Protein AF-A0AA41Z2G7-F1 (afdb_monomer)

Solvent-accessible surface area (backbone atoms only — not comparable to full-atom values): 4844 Å² total; per-residue (Å²): 138,88,61,65,44,82,76,47,77,54,99,54,36,40,28,30,31,42,86,89,68,54,55,41,40,37,43,44,87,44,56,86,46,85,53,77,53,72,60,58,83,85,78,79,82,69,97,83,60,85,40,65,61,58,52,52,52,52,50,42,50,50,54,54,52,51,56,36,41,79,68,62,44,35,71,78,85,126

Secondary structure (DSSP, 8-state):
---EEEEEEETTEEEEEETT--EEEEEEEETTEEE----S------TTSS-HHHHHHHHHHHHHHHHHHHTTSS----

Structure (mmCIF, N/CA/C/O backbone):
data_AF-A0AA41Z2G7-F1
#
_entry.id   AF-A0AA41Z2G7-F1
#
loop_
_atom_site.group_PDB
_atom_site.id
_atom_site.type_symbol
_atom_site.label_atom_id
_atom_site.label_alt_id
_atom_site.label_comp_id
_atom_site.label_asym_id
_atom_site.label_entity_id
_atom_site.label_seq_id
_atom_site.pdbx_PDB_ins_code
_atom_site.Cartn_x
_atom_site.Cartn_y
_atom_site.Cartn_z
_atom_site.occupancy
_atom_site.B_iso_or_equiv
_atom_site.auth_seq_id
_atom_site.auth_comp_id
_atom_site.auth_asym_id
_atom_site.auth_atom_id
_atom_site.pdbx_PDB_model_num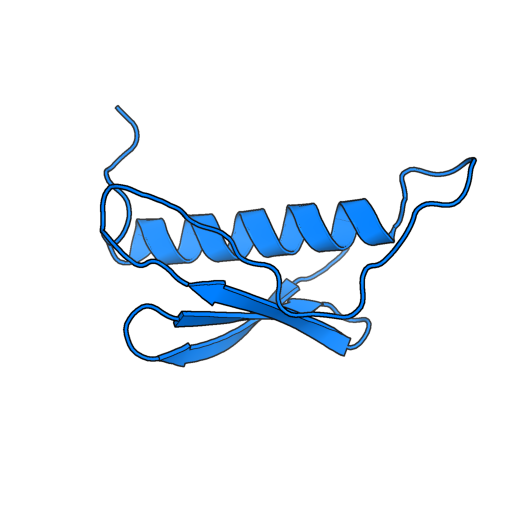
ATOM 1 N N . MET A 1 1 ? -4.607 -6.931 -20.375 1.00 59.94 1 MET A N 1
ATOM 2 C CA . MET A 1 1 ? -5.252 -7.111 -19.061 1.00 59.94 1 MET A CA 1
ATOM 3 C C . MET A 1 1 ? -4.101 -7.139 -18.084 1.00 59.94 1 MET A C 1
ATOM 5 O O . MET A 1 1 ? -3.196 -7.924 -18.318 1.00 59.94 1 MET A O 1
ATOM 9 N N . PHE A 1 2 ? -4.050 -6.179 -17.167 1.00 63.75 2 PHE A N 1
ATOM 10 C CA . PHE A 1 2 ? -2.955 -6.026 -16.208 1.00 63.75 2 PHE A CA 1
ATOM 11 C C . PHE A 1 2 ? -3.350 -6.744 -14.918 1.00 63.75 2 PHE A C 1
ATOM 13 O O . PHE A 1 2 ? -4.536 -6.721 -14.580 1.00 63.75 2 PHE A O 1
ATOM 20 N N . GLU A 1 3 ? -2.398 -7.386 -14.244 1.00 71.50 3 GLU A N 1
ATOM 21 C CA . GLU A 1 3 ? -2.654 -8.112 -13.003 1.00 71.50 3 GLU A CA 1
ATOM 22 C C . GLU A 1 3 ? -1.733 -7.594 -11.887 1.00 71.50 3 GLU A C 1
ATOM 24 O O . GLU A 1 3 ? -0.507 -7.586 -12.001 1.00 71.50 3 GLU A O 1
ATOM 29 N N . SER A 1 4 ? -2.338 -7.132 -10.793 1.00 80.44 4 SER A N 1
ATOM 30 C CA . SER A 1 4 ? -1.640 -6.844 -9.541 1.00 80.44 4 SER A CA 1
ATOM 31 C C . SER A 1 4 ? -2.003 -7.892 -8.504 1.00 80.44 4 SER A C 1
ATOM 33 O O . SER A 1 4 ? -3.157 -8.312 -8.393 1.00 80.44 4 SER A O 1
ATOM 35 N N . ARG A 1 5 ? -1.030 -8.285 -7.682 1.00 83.06 5 ARG A N 1
ATOM 36 C CA . ARG A 1 5 ? -1.251 -9.265 -6.614 1.00 83.06 5 ARG A CA 1
ATOM 37 C C . ARG A 1 5 ? -0.585 -8.867 -5.311 1.00 83.06 5 ARG A C 1
ATOM 39 O O . ARG A 1 5 ? 0.468 -8.232 -5.285 1.00 83.06 5 ARG A O 1
ATOM 46 N N . ILE A 1 6 ? -1.189 -9.305 -4.215 1.00 85.81 6 ILE A N 1
ATOM 47 C CA . ILE A 1 6 ? -0.622 -9.163 -2.877 1.00 85.81 6 ILE A CA 1
ATOM 48 C C . ILE A 1 6 ? 0.557 -10.131 -2.759 1.00 85.81 6 ILE A C 1
ATOM 50 O O . ILE A 1 6 ? 0.404 -11.326 -3.008 1.00 85.81 6 ILE A O 1
ATOM 54 N N . ILE A 1 7 ? 1.728 -9.616 -2.389 1.00 88.31 7 ILE A N 1
ATOM 55 C CA . ILE A 1 7 ? 2.951 -10.415 -2.215 1.00 88.31 7 ILE A CA 1
ATOM 56 C C . ILE A 1 7 ? 3.432 -10.473 -0.765 1.00 88.31 7 ILE A C 1
ATOM 58 O O . ILE A 1 7 ? 4.153 -11.399 -0.407 1.00 88.31 7 ILE A O 1
ATOM 62 N N . GLU A 1 8 ? 3.032 -9.519 0.075 1.00 86.88 8 GLU A N 1
ATOM 63 C CA . GLU A 1 8 ? 3.321 -9.535 1.508 1.00 86.88 8 GLU A CA 1
ATOM 64 C C . GLU A 1 8 ? 2.199 -8.853 2.286 1.00 86.88 8 GLU A C 1
ATOM 66 O O . GLU A 1 8 ? 1.607 -7.872 1.831 1.00 86.88 8 GLU A O 1
ATOM 71 N N . GLU A 1 9 ? 1.936 -9.366 3.481 1.00 85.25 9 GLU A N 1
ATOM 72 C CA . GLU A 1 9 ? 0.948 -8.824 4.394 1.00 85.25 9 GLU A CA 1
ATOM 73 C C . GLU A 1 9 ? 1.396 -9.000 5.840 1.00 85.25 9 GLU A C 1
ATOM 75 O O . GLU A 1 9 ? 1.748 -10.101 6.264 1.00 85.25 9 GLU A O 1
ATOM 80 N N . SER A 1 10 ? 1.360 -7.913 6.610 1.00 82.69 10 SER A N 1
ATOM 81 C CA . SER A 1 10 ? 1.736 -7.934 8.020 1.00 82.69 10 SER A CA 1
ATOM 82 C C . SER A 1 10 ? 1.020 -6.839 8.798 1.00 82.69 10 SER A C 1
ATOM 84 O O . SER A 1 10 ? 1.177 -5.653 8.514 1.00 82.69 10 SER A O 1
ATOM 86 N N . GLY A 1 11 ? 0.242 -7.220 9.814 1.00 82.94 11 GLY A N 1
ATOM 87 C CA . GLY A 1 11 ? -0.438 -6.271 10.696 1.00 82.94 11 GLY A CA 1
ATOM 88 C C . GLY A 1 11 ? -1.366 -5.322 9.934 1.00 82.94 11 GLY A C 1
ATOM 89 O O . GLY A 1 11 ? -2.456 -5.719 9.542 1.00 82.94 11 GLY A O 1
ATOM 90 N N . ARG A 1 12 ? -0.940 -4.063 9.761 1.00 79.50 12 ARG A N 1
ATOM 91 C CA . ARG A 1 12 ? -1.650 -3.025 8.986 1.00 79.50 12 ARG A CA 1
ATOM 92 C C . ARG A 1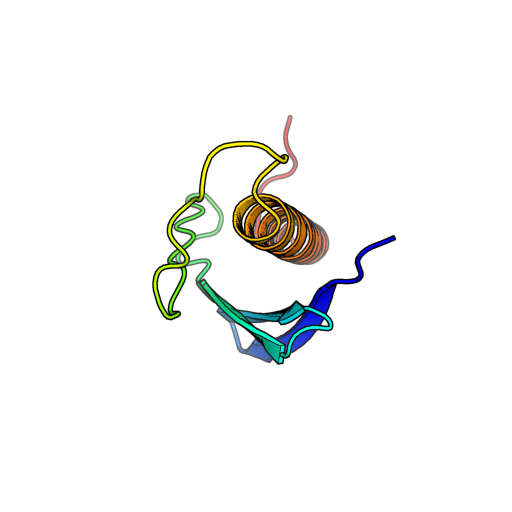 12 ? -0.868 -2.564 7.751 1.00 79.50 12 ARG A C 1
ATOM 94 O O . ARG A 1 12 ? -1.069 -1.451 7.276 1.00 79.50 12 ARG A O 1
ATOM 101 N N . THR A 1 13 ? 0.024 -3.408 7.254 1.00 83.38 13 THR A N 1
ATOM 102 C CA . TH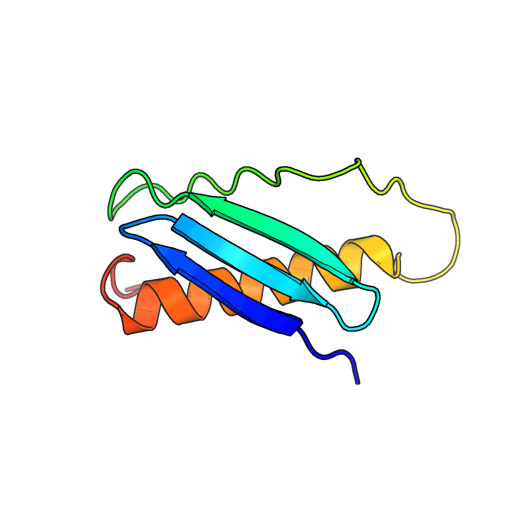R A 1 13 ? 0.865 -3.153 6.088 1.00 83.38 13 THR A CA 1
ATOM 103 C C . THR A 1 13 ? 0.591 -4.208 5.024 1.00 83.38 13 THR A C 1
ATOM 105 O O . THR A 1 13 ? 0.462 -5.395 5.335 1.00 83.38 13 THR A O 1
ATOM 108 N N . LEU A 1 14 ? 0.501 -3.777 3.768 1.00 84.31 14 LEU A N 1
ATOM 109 C CA . LEU A 1 14 ? 0.247 -4.640 2.618 1.00 84.31 14 LEU A CA 1
ATOM 110 C C . LEU A 1 14 ? 1.175 -4.247 1.472 1.00 84.31 14 LEU A C 1
ATOM 112 O O . LEU A 1 14 ? 1.233 -3.078 1.114 1.00 84.31 14 LEU A O 1
ATOM 116 N N . THR A 1 15 ? 1.873 -5.211 0.879 1.00 85.75 15 THR A N 1
ATOM 117 C CA . THR A 1 15 ? 2.715 -4.980 -0.300 1.00 85.75 15 THR A CA 1
ATOM 118 C C . THR A 1 15 ? 2.101 -5.655 -1.520 1.00 85.75 15 THR A C 1
ATOM 120 O O . THR A 1 15 ? 1.855 -6.864 -1.523 1.00 85.75 15 THR A O 1
ATOM 123 N N . VAL A 1 16 ? 1.865 -4.864 -2.565 1.00 83.94 16 VAL A N 1
ATOM 124 C CA . VAL A 1 16 ? 1.366 -5.300 -3.875 1.00 83.94 16 VAL A CA 1
ATOM 125 C C . VAL A 1 16 ? 2.508 -5.254 -4.880 1.00 83.94 16 VAL A C 1
ATOM 127 O O . VAL A 1 16 ? 3.333 -4.341 -4.826 1.00 83.94 16 VAL A O 1
ATOM 130 N N . ALA A 1 17 ? 2.539 -6.214 -5.800 1.00 83.56 17 ALA A N 1
ATOM 131 C CA . ALA A 1 17 ? 3.382 -6.148 -6.985 1.00 83.56 17 ALA A CA 1
ATOM 132 C C . ALA A 1 17 ? 2.568 -6.319 -8.268 1.00 83.56 17 ALA A C 1
ATOM 134 O O . ALA A 1 17 ? 1.596 -7.082 -8.277 1.00 83.56 17 ALA A O 1
ATOM 135 N N . ASN A 1 18 ? 2.984 -5.621 -9.324 1.00 79.69 18 ASN A N 1
ATOM 136 C CA . ASN A 1 18 ? 2.486 -5.813 -10.688 1.00 79.69 18 ASN A CA 1
ATOM 137 C C . ASN A 1 18 ? 3.347 -6.851 -11.440 1.00 79.69 18 ASN A C 1
ATOM 139 O O . ASN A 1 18 ? 4.393 -7.293 -10.949 1.00 79.69 18 ASN A O 1
ATOM 143 N N . ASP A 1 19 ? 2.910 -7.225 -12.642 1.00 78.75 19 ASP A N 1
ATOM 144 C CA . ASP A 1 19 ? 3.630 -8.153 -13.529 1.00 78.75 19 ASP A CA 1
ATOM 145 C C . ASP A 1 19 ? 5.027 -7.654 -13.950 1.00 78.75 19 ASP A C 1
ATOM 147 O O . ASP A 1 19 ? 5.904 -8.462 -14.261 1.00 78.75 19 ASP A O 1
ATOM 151 N N . ASP A 1 20 ? 5.261 -6.340 -13.900 1.00 74.06 20 ASP A N 1
ATOM 152 C CA . ASP A 1 20 ? 6.545 -5.700 -14.216 1.00 74.06 20 ASP A CA 1
ATOM 153 C C . ASP A 1 20 ? 7.555 -5.761 -13.050 1.00 74.06 20 ASP A C 1
ATOM 155 O O . ASP A 1 20 ? 8.738 -5.455 -13.212 1.00 74.06 20 ASP A O 1
ATOM 159 N N . GLY A 1 21 ? 7.118 -6.222 -11.873 1.00 73.88 21 GLY A N 1
ATOM 160 C CA . GLY A 1 21 ? 7.954 -6.392 -10.685 1.00 73.88 21 GLY A CA 1
ATOM 161 C C . GLY A 1 21 ? 8.078 -5.146 -9.805 1.00 73.88 21 GLY A C 1
ATOM 162 O O . GLY A 1 21 ? 8.800 -5.200 -8.800 1.00 73.88 21 GLY A O 1
ATOM 163 N N . ASP A 1 22 ? 7.361 -4.066 -10.125 1.00 77.06 22 ASP A N 1
ATOM 164 C CA . ASP A 1 22 ? 7.227 -2.906 -9.247 1.00 77.06 22 ASP A CA 1
ATOM 165 C C . ASP A 1 22 ? 6.513 -3.308 -7.962 1.00 77.06 22 ASP A C 1
ATOM 167 O O . ASP A 1 22 ? 5.625 -4.162 -7.955 1.00 77.06 22 ASP A O 1
ATOM 171 N N . ARG A 1 23 ? 6.906 -2.683 -6.851 1.00 81.00 23 ARG A N 1
ATOM 172 C CA . ARG A 1 23 ? 6.361 -2.978 -5.526 1.00 81.00 23 ARG A CA 1
ATOM 173 C C . ARG A 1 23 ? 5.822 -1.716 -4.886 1.00 81.00 23 ARG A C 1
ATOM 175 O O . ARG A 1 23 ? 6.512 -0.701 -4.832 1.00 81.00 23 ARG A O 1
ATOM 182 N N . PHE A 1 24 ? 4.616 -1.823 -4.348 1.00 79.12 24 PHE A N 1
ATOM 183 C CA . PHE A 1 24 ? 3.937 -0.753 -3.636 1.00 79.12 24 PHE A CA 1
ATOM 184 C C . PHE A 1 24 ? 3.538 -1.260 -2.258 1.00 79.12 24 PHE A C 1
ATOM 186 O O . PHE A 1 24 ? 2.738 -2.188 -2.139 1.00 79.12 24 PHE A O 1
ATOM 193 N N . THR A 1 25 ? 4.101 -0.658 -1.217 1.00 82.12 25 THR A N 1
ATOM 194 C CA . THR A 1 25 ? 3.704 -0.929 0.165 1.00 82.12 25 THR A CA 1
ATOM 195 C C . THR A 1 25 ? 2.665 0.096 0.604 1.00 82.12 25 THR A C 1
ATOM 197 O O . THR A 1 25 ? 2.823 1.285 0.358 1.00 82.12 25 THR A O 1
ATOM 200 N N . PHE A 1 26 ? 1.599 -0.371 1.241 1.00 79.31 26 PHE A N 1
ATOM 201 C CA . PHE A 1 26 ? 0.471 0.406 1.733 1.00 79.31 26 PHE A CA 1
ATOM 202 C C . PHE A 1 26 ? 0.390 0.236 3.249 1.00 79.31 26 PHE A C 1
ATOM 204 O O . PHE A 1 26 ? 0.351 -0.891 3.742 1.00 79.31 26 PHE A O 1
ATOM 211 N N . GLU A 1 27 ? 0.344 1.345 3.983 1.00 81.44 27 GLU A N 1
ATOM 212 C CA . GLU A 1 27 ? 0.180 1.359 5.437 1.00 81.44 27 GLU A CA 1
ATOM 213 C C . GLU A 1 27 ? -1.218 1.872 5.793 1.00 81.44 27 GLU A C 1
ATOM 215 O O . GLU A 1 27 ? -1.671 2.899 5.294 1.00 81.44 27 GLU A O 1
ATOM 220 N N . PHE A 1 28 ? -1.916 1.170 6.682 1.00 79.19 28 PHE A N 1
ATOM 221 C CA . PHE A 1 28 ? -3.263 1.526 7.130 1.00 79.19 28 PHE A CA 1
ATOM 222 C C . PHE A 1 28 ? -3.212 1.945 8.608 1.00 79.19 28 PHE A C 1
ATOM 224 O O . PHE A 1 28 ? -3.546 1.155 9.489 1.00 79.19 28 PHE A O 1
ATOM 231 N N . PRO A 1 29 ? -2.755 3.167 8.946 1.00 69.94 29 PRO A N 1
ATOM 232 C CA . PRO A 1 29 ? -2.418 3.539 10.324 1.00 69.94 29 PRO A CA 1
ATOM 233 C C . PRO A 1 29 ? -3.618 3.512 11.275 1.00 69.94 29 PRO A C 1
ATOM 235 O O . PRO A 1 29 ? -3.466 3.192 12.454 1.00 69.94 29 PRO A O 1
ATOM 238 N N . THR A 1 30 ? -4.825 3.792 10.785 1.00 66.25 30 THR A N 1
ATOM 239 C CA . THR A 1 30 ? -6.070 3.698 11.559 1.00 66.25 30 THR A CA 1
ATOM 240 C C . THR A 1 30 ? -7.197 3.173 10.683 1.00 66.25 30 THR A C 1
ATOM 242 O O . THR A 1 30 ? -7.116 3.264 9.462 1.00 66.25 30 THR A O 1
ATOM 245 N N . ALA A 1 31 ? -8.276 2.677 11.300 1.00 62.12 31 ALA A N 1
ATOM 246 C CA . ALA A 1 31 ? -9.420 2.200 10.531 1.00 62.12 31 ALA A CA 1
ATOM 247 C C . ALA A 1 31 ? -10.136 3.318 9.745 1.00 62.12 31 A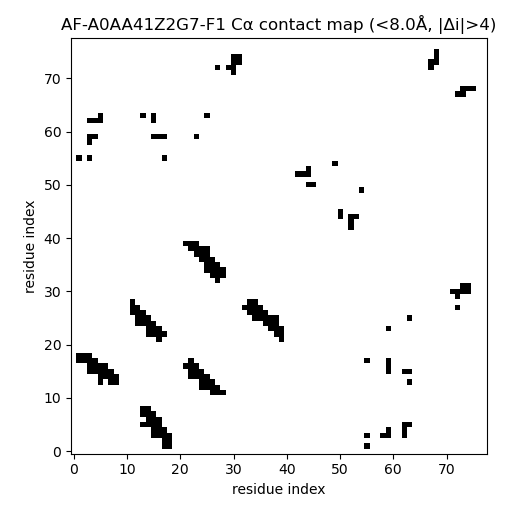LA A C 1
ATOM 249 O O . ALA A 1 31 ? -10.877 3.052 8.810 1.00 62.12 31 ALA A O 1
ATOM 250 N N . HIS A 1 32 ? -9.911 4.584 10.111 1.00 56.12 32 HIS A N 1
ATOM 251 C CA . HIS A 1 32 ? -10.646 5.736 9.581 1.00 56.12 32 HIS A CA 1
ATOM 252 C C . HIS A 1 32 ? -9.816 6.634 8.655 1.00 56.12 32 HIS A C 1
ATOM 254 O O . HIS A 1 32 ? -1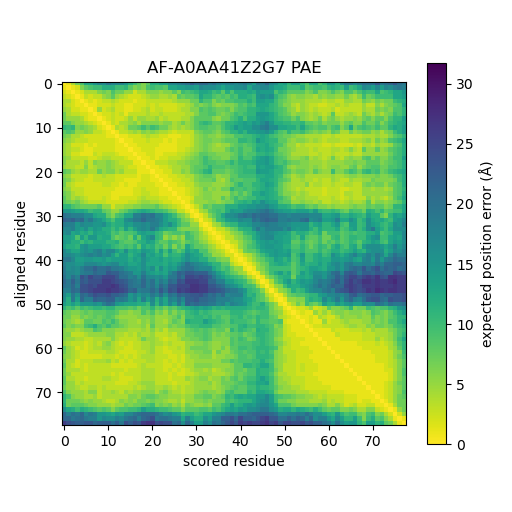0.378 7.521 8.018 1.00 56.12 32 HIS A O 1
ATOM 260 N N . VAL A 1 33 ? -8.498 6.420 8.571 1.00 53.62 33 VAL A N 1
ATOM 261 C CA . VAL A 1 33 ? -7.589 7.222 7.742 1.00 53.62 33 VAL A CA 1
ATOM 262 C C . VAL A 1 33 ? -6.751 6.290 6.881 1.00 53.62 33 VAL A C 1
ATOM 264 O O . VAL A 1 33 ? -5.883 5.571 7.376 1.00 53.62 33 VAL A O 1
ATOM 267 N N . VAL A 1 34 ? -7.027 6.333 5.580 1.00 55.88 34 VAL A N 1
ATOM 268 C CA . VAL A 1 34 ? -6.240 5.677 4.538 1.00 55.88 34 VAL A CA 1
ATOM 269 C C . VAL A 1 34 ? -5.110 6.627 4.150 1.00 55.88 34 VAL A C 1
ATOM 271 O O . VAL A 1 34 ? -5.324 7.541 3.358 1.00 55.88 34 VAL A O 1
ATOM 274 N N . ASP A 1 35 ? -3.928 6.449 4.742 1.00 58.16 35 ASP A N 1
ATOM 275 C CA . ASP A 1 35 ? -2.707 7.147 4.315 1.00 58.16 35 ASP A CA 1
ATOM 276 C C . ASP A 1 35 ? -1.890 6.202 3.425 1.00 58.16 35 ASP A C 1
ATOM 278 O O . ASP A 1 35 ? -1.058 5.428 3.892 1.00 58.16 35 ASP A O 1
ATOM 282 N N . ILE A 1 36 ? -2.186 6.213 2.124 1.00 58.00 36 ILE A N 1
ATOM 283 C CA . ILE A 1 36 ? -1.476 5.383 1.147 1.00 58.00 36 ILE A CA 1
ATOM 284 C C . ILE A 1 36 ? -0.158 6.064 0.800 1.00 58.00 36 ILE A C 1
ATOM 286 O O . ILE A 1 36 ? -0.095 6.957 -0.047 1.00 58.00 36 ILE A O 1
ATOM 290 N N . ARG A 1 37 ? 0.908 5.617 1.461 1.00 58.88 37 ARG A N 1
ATOM 291 C CA . ARG A 1 37 ? 2.278 6.040 1.174 1.00 58.88 37 ARG A CA 1
ATOM 292 C C . ARG A 1 37 ? 2.935 5.057 0.229 1.00 58.88 37 ARG A C 1
ATOM 294 O O . ARG A 1 37 ? 3.383 4.003 0.649 1.00 58.88 37 ARG A O 1
ATOM 301 N N . LEU A 1 38 ? 3.025 5.423 -1.043 1.00 58.22 38 LEU A N 1
ATOM 302 C CA . LEU A 1 38 ? 3.745 4.630 -2.032 1.00 58.22 38 LEU A CA 1
ATOM 303 C C . LEU A 1 38 ? 5.253 4.716 -1.748 1.00 58.22 38 LEU A C 1
ATOM 305 O O . LEU A 1 38 ? 5.892 5.726 -2.038 1.00 58.22 38 LEU A O 1
ATOM 309 N N . ALA A 1 39 ? 5.821 3.662 -1.164 1.00 56.41 39 ALA A N 1
ATOM 310 C CA . ALA A 1 39 ? 7.266 3.501 -1.036 1.00 56.41 39 ALA A CA 1
ATOM 311 C C . ALA A 1 39 ? 7.810 2.793 -2.288 1.00 56.41 39 ALA A C 1
ATOM 313 O O . ALA A 1 39 ? 7.748 1.573 -2.392 1.00 56.41 39 ALA A O 1
ATOM 314 N N . GLY A 1 40 ? 8.316 3.565 -3.251 1.00 54.09 40 GLY A N 1
ATOM 315 C CA . GLY A 1 40 ? 8.883 3.057 -4.503 1.00 54.09 40 GLY A CA 1
ATOM 316 C C . GLY A 1 40 ? 9.528 4.178 -5.325 1.00 54.09 40 GLY A C 1
ATOM 317 O O . GLY A 1 40 ? 9.320 5.355 -5.009 1.00 54.09 40 GLY A O 1
ATOM 318 N N . PRO A 1 41 ? 10.346 3.858 -6.346 1.00 52.00 41 PRO A N 1
ATOM 319 C CA . PRO A 1 41 ? 10.882 4.877 -7.241 1.00 52.00 41 PRO A CA 1
ATOM 320 C C . PRO A 1 41 ? 9.718 5.660 -7.873 1.00 52.00 41 PRO A C 1
ATOM 322 O O . PRO A 1 41 ? 8.736 5.053 -8.302 1.00 52.00 41 PRO A O 1
ATOM 325 N N . PRO A 1 42 ? 9.777 7.002 -7.917 1.00 53.00 42 PRO A N 1
ATOM 326 C CA . PRO A 1 42 ? 8.695 7.780 -8.488 1.00 53.00 42 PRO A CA 1
ATOM 327 C C . PRO A 1 42 ? 8.647 7.539 -10.000 1.00 53.00 42 PRO A C 1
ATOM 329 O O . PRO A 1 42 ? 9.592 7.872 -10.716 1.00 53.00 42 PRO A O 1
ATOM 332 N N . ILE A 1 43 ? 7.553 6.961 -10.492 1.00 56.78 43 ILE A N 1
ATOM 333 C CA . ILE A 1 43 ? 7.376 6.693 -11.920 1.00 56.78 43 ILE A CA 1
ATOM 334 C C . ILE A 1 43 ? 6.704 7.923 -12.551 1.00 56.78 43 ILE A C 1
ATOM 336 O O . ILE A 1 43 ? 5.501 8.139 -12.401 1.00 56.78 43 ILE A O 1
ATOM 340 N N . TRP A 1 44 ? 7.502 8.795 -13.181 1.00 49.09 44 TRP A N 1
ATOM 341 C CA . TRP A 1 44 ? 7.030 10.041 -13.802 1.00 49.09 44 TRP A CA 1
ATOM 342 C C . TRP A 1 44 ? 6.637 9.850 -15.271 1.00 49.09 44 TRP A C 1
ATOM 344 O O . TRP A 1 44 ? 7.266 9.102 -16.015 1.00 49.09 44 TRP A O 1
ATOM 354 N N . LYS A 1 45 ? 5.580 10.575 -15.650 1.00 49.44 45 LYS A N 1
ATOM 355 C CA . LYS A 1 45 ? 4.773 10.416 -16.861 1.00 49.44 45 LYS A CA 1
ATOM 356 C C . LYS A 1 45 ? 5.425 10.903 -18.160 1.00 49.44 45 LYS A C 1
ATOM 358 O O . LYS A 1 45 ? 6.044 11.966 -18.178 1.00 49.44 45 LYS A O 1
ATOM 363 N N . SER A 1 46 ? 5.152 10.203 -19.264 1.00 43.66 46 SER A N 1
ATOM 364 C CA . SER A 1 46 ? 5.532 10.583 -20.633 1.00 43.66 46 SER A CA 1
ATOM 365 C C . SER A 1 46 ? 4.318 10.598 -21.579 1.00 43.66 46 SER A C 1
ATOM 367 O O . SER A 1 46 ? 4.017 9.630 -22.272 1.00 43.66 46 SER A O 1
ATOM 369 N N . GLY A 1 47 ? 3.688 11.768 -21.692 1.00 49.00 47 GLY A N 1
ATOM 370 C CA . GLY A 1 47 ? 3.360 12.370 -22.990 1.00 49.00 47 GLY A CA 1
ATOM 371 C C . GLY A 1 47 ? 2.083 11.973 -23.737 1.00 49.00 47 GLY A C 1
ATOM 372 O O . GLY A 1 47 ? 1.335 12.882 -24.081 1.00 49.00 47 GLY A O 1
ATOM 373 N N . THR A 1 48 ? 1.834 10.704 -24.079 1.00 47.47 48 THR A N 1
ATOM 374 C CA . THR A 1 48 ? 0.894 10.428 -25.203 1.00 47.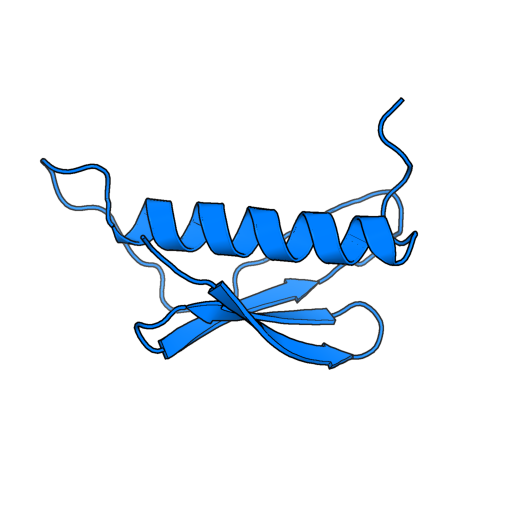47 48 THR A CA 1
ATOM 375 C C . THR A 1 48 ? 0.131 9.098 -25.205 1.00 47.47 48 THR A C 1
ATOM 377 O O . THR A 1 48 ? -0.665 8.868 -26.109 1.00 47.47 48 THR A O 1
ATOM 380 N N . GLU A 1 49 ? 0.260 8.267 -24.181 1.00 49.50 49 GLU A N 1
ATOM 381 C CA . GLU A 1 49 ? -0.625 7.119 -23.917 1.00 49.50 49 GLU A CA 1
ATOM 382 C C . GLU A 1 49 ? -1.089 7.221 -22.457 1.00 49.50 49 GLU A C 1
ATOM 384 O O . GLU A 1 49 ? -0.448 7.954 -21.694 1.00 49.50 49 GLU A O 1
ATOM 389 N N . PRO A 1 50 ? -2.210 6.601 -22.029 1.00 52.94 50 PRO A N 1
ATOM 390 C CA . PRO A 1 50 ? -2.546 6.602 -20.611 1.00 52.94 50 PRO A CA 1
ATOM 391 C C . PRO A 1 50 ? -1.348 6.006 -19.875 1.00 52.94 50 PRO A C 1
ATOM 393 O O . PRO A 1 50 ? -1.046 4.834 -20.068 1.00 52.94 50 PRO A O 1
ATOM 396 N N . ASP A 1 51 ? -0.615 6.853 -19.142 1.00 62.06 51 ASP A N 1
ATOM 397 C CA . ASP A 1 51 ? 0.666 6.490 -18.540 1.00 62.06 51 ASP A CA 1
ATOM 398 C C . ASP A 1 51 ? 0.575 5.122 -17.903 1.00 62.06 51 ASP A C 1
ATOM 400 O O . ASP A 1 51 ? -0.130 4.955 -16.909 1.00 62.06 51 ASP A O 1
ATOM 404 N N . VAL A 1 52 ? 1.279 4.158 -18.485 1.00 60.44 52 VAL A N 1
ATOM 405 C CA . VAL A 1 52 ? 1.235 2.761 -18.054 1.00 60.44 52 VAL A CA 1
ATOM 406 C C . VAL A 1 52 ? 1.585 2.672 -16.561 1.00 60.44 52 VAL A C 1
ATOM 408 O O . VAL A 1 52 ? 0.898 2.011 -15.792 1.00 60.44 52 VAL A O 1
ATOM 411 N N . ALA A 1 53 ? 2.517 3.523 -16.125 1.00 63.59 53 ALA A N 1
ATOM 412 C CA . ALA A 1 53 ? 2.837 3.812 -14.731 1.00 63.59 53 ALA A CA 1
ATOM 413 C C . ALA A 1 53 ? 1.649 4.220 -13.848 1.00 63.59 53 ALA A C 1
ATOM 415 O O . ALA A 1 53 ? 1.497 3.738 -12.728 1.00 63.59 53 ALA A O 1
ATOM 416 N N . ALA A 1 54 ? 0.800 5.124 -14.331 1.00 65.75 54 ALA A N 1
ATOM 417 C CA . ALA A 1 54 ? -0.377 5.568 -13.596 1.00 65.75 54 ALA A CA 1
ATOM 418 C C . ALA A 1 54 ? -1.452 4.476 -13.533 1.00 65.75 54 ALA A C 1
ATOM 420 O O . ALA A 1 54 ? -2.137 4.377 -12.519 1.00 65.75 54 ALA A O 1
ATOM 421 N N . ILE A 1 55 ? -1.568 3.647 -14.577 1.00 68.06 55 ILE A N 1
ATOM 422 C CA . ILE A 1 55 ? -2.453 2.475 -14.575 1.00 68.06 55 ILE A CA 1
ATOM 423 C C . ILE A 1 55 ? -1.981 1.468 -13.519 1.00 68.06 55 ILE A C 1
ATOM 425 O O . ILE A 1 55 ? -2.799 1.007 -12.727 1.00 68.06 55 ILE A O 1
ATOM 429 N N . TRP A 1 56 ? -0.673 1.187 -13.443 1.00 73.88 56 TRP A N 1
ATOM 430 C CA . TRP A 1 56 ? -0.104 0.299 -12.421 1.00 73.88 56 TRP A CA 1
ATOM 431 C C . TRP A 1 56 ? -0.391 0.791 -10.998 1.00 73.88 56 TRP A C 1
ATOM 433 O O . TRP A 1 56 ? -0.779 0.006 -10.134 1.00 73.88 56 TRP A O 1
ATOM 443 N N . ILE A 1 57 ? -0.242 2.098 -10.754 1.00 71.56 57 ILE A N 1
ATOM 444 C CA . ILE A 1 57 ? -0.487 2.694 -9.434 1.00 71.56 57 ILE A CA 1
ATOM 445 C C . ILE A 1 57 ? -1.976 2.637 -9.061 1.00 71.56 57 ILE A C 1
ATOM 447 O O . ILE A 1 57 ? -2.300 2.352 -7.906 1.00 71.56 57 ILE A O 1
ATOM 451 N N . ASP A 1 58 ? -2.883 2.908 -10.003 1.00 78.00 58 ASP A N 1
ATOM 452 C CA . ASP A 1 58 ? -4.326 2.879 -9.736 1.00 78.00 58 ASP A CA 1
ATOM 453 C C . ASP A 1 58 ? -4.826 1.454 -9.456 1.00 78.00 58 ASP A C 1
ATOM 455 O O . ASP A 1 58 ? -5.550 1.238 -8.482 1.00 78.00 58 ASP A O 1
ATOM 459 N N . ASP A 1 59 ? -4.361 0.470 -10.230 1.00 81.06 59 ASP A N 1
ATOM 460 C CA . ASP A 1 59 ? -4.697 -0.943 -10.033 1.00 81.06 59 ASP A CA 1
ATOM 461 C C . ASP A 1 59 ? -4.181 -1.466 -8.681 1.00 81.06 59 ASP A C 1
ATOM 463 O O . ASP A 1 59 ? -4.948 -2.002 -7.874 1.00 81.06 59 ASP A O 1
ATOM 467 N N . ALA A 1 60 ? -2.912 -1.194 -8.347 1.00 79.94 60 ALA A N 1
ATOM 468 C CA . ALA A 1 60 ? -2.346 -1.560 -7.049 1.00 79.94 60 ALA A CA 1
ATOM 469 C C . ALA A 1 60 ? -3.108 -0.906 -5.881 1.00 79.94 60 ALA A C 1
ATOM 471 O O . ALA A 1 60 ? -3.363 -1.548 -4.855 1.00 79.94 60 ALA A O 1
ATOM 472 N N . ARG A 1 61 ? -3.532 0.357 -6.039 1.00 79.25 61 ARG A N 1
ATOM 473 C CA . ARG A 1 61 ? -4.355 1.066 -5.050 1.00 79.25 61 ARG A CA 1
ATOM 474 C C . ARG A 1 61 ? -5.737 0.433 -4.898 1.00 79.25 61 ARG A C 1
ATOM 476 O O . ARG A 1 61 ? -6.229 0.327 -3.770 1.00 79.25 61 ARG A O 1
ATOM 483 N N . HIS A 1 62 ? -6.370 0.036 -6.001 1.00 84.56 62 HIS A N 1
ATOM 484 C CA . HIS A 1 62 ? -7.669 -0.630 -5.993 1.00 84.56 62 HIS A CA 1
ATOM 485 C C . HIS A 1 62 ? -7.602 -1.952 -5.219 1.00 84.56 62 HIS A C 1
ATOM 487 O O . HIS A 1 62 ? -8.367 -2.138 -4.269 1.00 84.56 62 HIS A O 1
ATOM 493 N N . VAL A 1 63 ? -6.629 -2.810 -5.548 1.00 85.38 63 VAL A N 1
ATOM 494 C CA . VAL A 1 63 ? -6.402 -4.100 -4.874 1.00 85.38 63 VAL A CA 1
ATOM 495 C C . VAL A 1 63 ? -6.155 -3.905 -3.377 1.00 85.38 63 VAL A C 1
ATOM 497 O O . VAL A 1 63 ? -6.818 -4.539 -2.554 1.00 85.38 63 VAL A O 1
ATOM 500 N N . ALA A 1 64 ? -5.257 -2.987 -3.004 1.00 82.06 64 ALA A N 1
ATOM 501 C CA . ALA A 1 64 ? -4.947 -2.715 -1.602 1.00 82.06 64 ALA A CA 1
ATOM 502 C C . ALA A 1 64 ? -6.174 -2.214 -0.818 1.00 82.06 64 ALA A C 1
ATOM 504 O O . ALA A 1 64 ? -6.410 -2.631 0.317 1.00 82.06 64 ALA A O 1
ATOM 505 N N . THR A 1 65 ? -6.988 -1.350 -1.431 1.00 80.56 65 THR A N 1
ATOM 506 C CA . THR A 1 65 ? -8.212 -0.819 -0.813 1.00 80.56 65 THR A CA 1
ATOM 507 C C . THR A 1 65 ? -9.260 -1.911 -0.615 1.00 80.56 65 THR A C 1
ATOM 509 O O . THR A 1 65 ? -9.878 -1.978 0.449 1.00 80.56 65 THR A O 1
ATOM 512 N N . GLN A 1 66 ? -9.470 -2.772 -1.614 1.00 84.62 66 GLN A N 1
ATOM 513 C CA . GLN A 1 66 ? -10.444 -3.856 -1.516 1.00 84.62 66 GLN A CA 1
ATOM 514 C C . GLN A 1 66 ? -10.034 -4.869 -0.442 1.00 84.62 66 GLN A C 1
ATOM 516 O O . GLN A 1 66 ? -10.831 -5.178 0.440 1.00 84.62 66 GLN A O 1
ATOM 521 N N . ALA A 1 67 ? -8.761 -5.273 -0.421 1.00 85.38 67 ALA A N 1
ATOM 522 C CA . ALA A 1 67 ? -8.231 -6.168 0.605 1.00 85.38 67 ALA A CA 1
ATOM 523 C C . ALA A 1 67 ? -8.373 -5.588 2.026 1.00 85.38 67 ALA A C 1
ATOM 525 O O . ALA A 1 67 ? -8.698 -6.307 2.972 1.00 85.38 67 ALA A O 1
ATOM 526 N N . ALA A 1 68 ? -8.172 -4.277 2.196 1.00 80.56 68 ALA A N 1
ATOM 527 C CA . ALA A 1 68 ? -8.370 -3.612 3.483 1.00 80.56 68 ALA A CA 1
ATOM 528 C C . ALA A 1 68 ? -9.855 -3.554 3.907 1.00 80.56 68 ALA A C 1
ATOM 530 O O . ALA A 1 68 ? -10.157 -3.670 5.098 1.00 80.56 68 ALA A O 1
ATOM 531 N N . ARG A 1 69 ? -10.795 -3.415 2.958 1.00 82.50 69 ARG A N 1
ATOM 532 C CA . ARG A 1 69 ? -12.245 -3.504 3.230 1.00 82.50 69 ARG A CA 1
ATOM 533 C C . ARG A 1 69 ? -12.657 -4.900 3.664 1.00 82.50 69 ARG A C 1
ATOM 535 O O . ARG A 1 69 ? -13.335 -5.024 4.680 1.00 82.50 69 ARG A O 1
ATOM 542 N N . ASP A 1 70 ? -12.216 -5.925 2.942 1.00 85.56 70 ASP A N 1
ATOM 543 C CA . ASP A 1 70 ? -12.566 -7.321 3.227 1.00 85.56 70 ASP A CA 1
ATOM 544 C C . ASP A 1 70 ? -12.095 -7.748 4.629 1.00 85.56 70 ASP A C 1
ATOM 546 O O . ASP A 1 70 ? -12.715 -8.586 5.282 1.00 85.56 70 ASP A O 1
ATOM 550 N N . ARG A 1 71 ? -11.035 -7.107 5.141 1.00 81.25 71 ARG A N 1
ATOM 551 C CA . ARG A 1 71 ? -10.515 -7.295 6.506 1.00 81.25 71 ARG A CA 1
ATOM 552 C C . ARG A 1 71 ? -11.172 -6.437 7.584 1.00 81.25 71 ARG A C 1
ATOM 554 O O . ARG A 1 71 ? -10.790 -6.533 8.750 1.00 81.25 71 ARG A O 1
ATOM 561 N N . GLY A 1 72 ? -12.118 -5.574 7.223 1.00 81.38 72 GLY A N 1
ATOM 562 C CA . GLY A 1 72 ? -12.751 -4.638 8.153 1.00 81.38 72 GLY A CA 1
ATOM 563 C C . GLY A 1 72 ? -11.803 -3.559 8.681 1.00 81.38 72 GLY A C 1
ATOM 564 O O . GLY A 1 72 ? -12.098 -2.925 9.693 1.00 81.38 72 GLY A O 1
ATOM 565 N N . TRP A 1 73 ? -10.660 -3.341 8.021 1.00 82.44 73 TRP A N 1
ATOM 566 C CA . TRP A 1 73 ? -9.769 -2.228 8.347 1.00 82.44 73 TRP A CA 1
ATOM 567 C C . TRP A 1 73 ? -10.319 -0.909 7.834 1.00 82.44 73 TRP A C 1
ATOM 569 O O . TRP A 1 73 ? -9.966 0.125 8.374 1.00 82.44 73 TRP A O 1
AT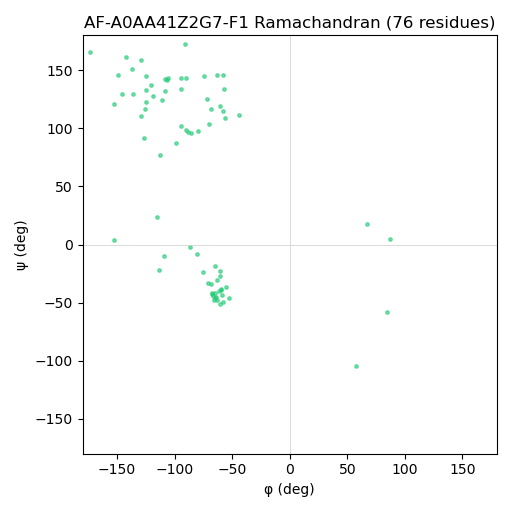OM 579 N N . LEU A 1 74 ? -11.181 -0.934 6.820 1.00 75.12 74 LEU A N 1
ATOM 580 C CA . LEU A 1 74 ? -11.888 0.247 6.341 1.00 75.12 74 LEU A CA 1
ATOM 581 C C . LEU A 1 74 ? -13.358 0.178 6.762 1.00 75.12 74 LEU A C 1
ATOM 583 O O . LEU A 1 74 ? -13.951 -0.906 6.707 1.00 75.12 74 LEU A O 1
ATOM 587 N N . PRO A 1 75 ? -13.980 1.305 7.159 1.00 70.25 75 PRO A N 1
ATOM 588 C CA . PRO A 1 75 ? -15.414 1.345 7.372 1.00 70.25 75 PRO A CA 1
ATOM 589 C C . PRO A 1 75 ? -16.119 0.935 6.082 1.00 70.25 75 PRO A C 1
ATOM 591 O O . PRO A 1 75 ? -15.658 1.232 4.975 1.00 70.25 75 PRO A O 1
ATOM 594 N N . HIS A 1 76 ? -17.255 0.258 6.227 1.00 59.91 76 HIS A N 1
ATOM 595 C CA . HIS A 1 76 ? -18.134 0.023 5.091 1.00 59.91 76 HIS A CA 1
ATOM 596 C C . HIS A 1 76 ? -18.559 1.401 4.580 1.00 59.91 76 HIS A C 1
ATOM 598 O O . HIS A 1 76 ? -19.091 2.204 5.349 1.00 59.91 76 HIS A O 1
ATOM 604 N N . ALA A 1 77 ? -18.229 1.706 3.322 1.00 56.66 77 ALA A N 1
ATOM 605 C CA . ALA A 1 77 ? -18.669 2.946 2.704 1.00 56.66 77 ALA A CA 1
ATOM 606 C C . ALA A 1 77 ? -20.201 2.950 2.761 1.00 56.66 77 ALA A C 1
ATOM 608 O O . ALA A 1 77 ? -20.834 2.036 2.232 1.00 56.66 77 ALA A O 1
ATOM 609 N N . SER A 1 78 ? -20.746 3.902 3.518 1.00 45.44 78 SER A N 1
ATOM 610 C CA . SER A 1 78 ? -22.187 4.128 3.643 1.00 45.44 78 SER A CA 1
ATOM 611 C C . SER A 1 78 ? -22.743 4.735 2.364 1.00 45.44 78 SER A C 1
ATOM 613 O O . SER A 1 78 ? -21.994 5.508 1.723 1.00 45.44 78 SER A O 1
#

Nearest PDB structures (foldseek):
  3bb7-assembly1_A  TM=4.031E-01  e=6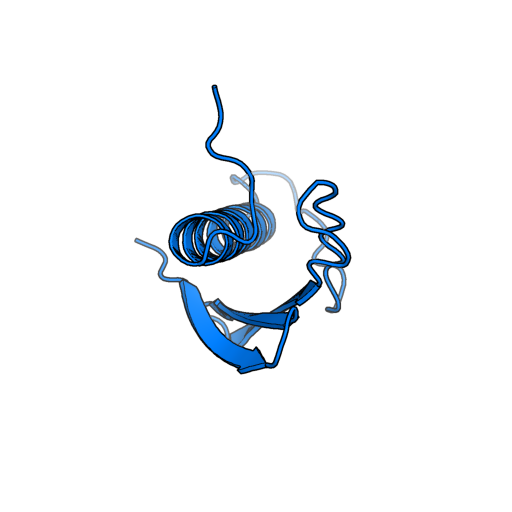.611E-01  Prevotella intermedia
  7muy-assembly1_KF  TM=5.205E-01  e=2.113E+00  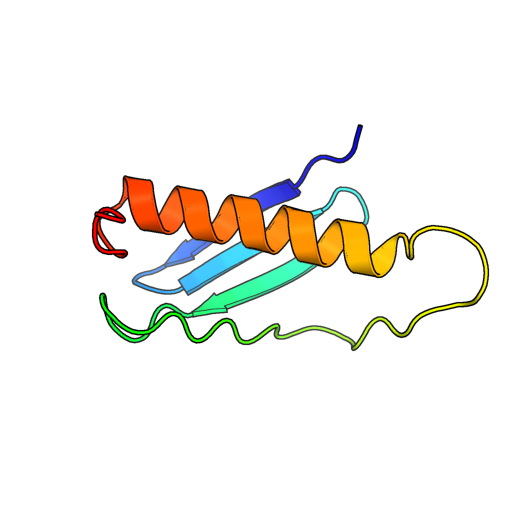Legionella pneumophila
  4q66-assembly2_J  TM=3.652E-01  e=9.130E-01  Saccharomyces cerevisiae R008
  4q66-assembly1_D  TM=3.593E-01  e=1.261E+00  Saccharomyces cerevisiae R008
  4q66-assembly2_G  TM=3.484E-01  e=1.530E+00  Saccharomyces cerevisiae R008

pLDDT: mean 70.95, std 12.96, range [43.66, 88.31]

Sequence (78 aa):
MFESRIIEESGRTLTVANDDGDRFTFEFPTAHVVDIRLAGPPIWKSGTEPDVAAIWIDDARHVATQAARDRGWLPHAS

Mean predicted aligned error: 8.72 Å

Radius of gyration: 13.1 Å; Cα contacts (8 Å, |Δi|>4): 106; chains: 1; bounding box: 33×23×37 Å

Foldseek 3Di:
DWDKDWDDDDDQKTWIATPVGFIFIFGLPALADGPRDGDGDDDDDDDDDPGVVVVRVVNRVVVSVVVCVVVSSYPDDD

Organism: NCBI:txid2949735